Protein AF-A0A2A4YD46-F1 (afdb_monomer_lite)

Foldseek 3Di:
DPPQWDWDQDPNWIWIWGQDVVQQKIKIKTKQFADLVLDDPVLVVVLQVQCADDDPPFQWGWHDDSVVGIIMTIGIGRNDPDPVVVVVVVVVVVVVVVVVSVVSVVSSVVSVVVVD

Secondary structure (DSSP, 8-state):
--TTEEEEEETTEEEEEEEETTTTEEEEEEEEE--GGG--HHHHHHHHGGGG---TTSSEEEEEETTTTEEEEEEEEE--S-HHHHHHHHHHHHHHHHHHHHHHHHHHHHHHGGG-

Structure (mmCIF, N/CA/C/O backbone):
data_AF-A0A2A4YD46-F1
#
_entry.id   AF-A0A2A4YD46-F1
#
loop_
_atom_site.group_PDB
_atom_site.id
_atom_site.type_symbol
_atom_site.label_atom_id
_atom_site.label_alt_id
_atom_site.label_comp_id
_atom_site.label_asym_id
_atom_site.label_entity_id
_atom_site.label_seq_id
_atom_site.pdbx_PDB_ins_code
_atom_site.Cartn_x
_atom_site.Cartn_y
_atom_site.Cartn_z
_atom_site.occupancy
_atom_site.B_iso_or_equiv
_atom_site.auth_seq_id
_atom_site.auth_comp_id
_atom_site.auth_asym_id
_atom_site.auth_atom_id
_atom_site.pdbx_PDB_model_num
ATOM 1 N N . MET A 1 1 ? -0.939 -18.791 13.847 1.00 45.66 1 MET A N 1
ATOM 2 C CA . MET A 1 1 ? -1.632 -17.669 13.186 1.00 45.66 1 MET A CA 1
ATOM 3 C C . MET A 1 1 ? -1.348 -16.458 14.057 1.00 45.66 1 MET A C 1
ATOM 5 O O . MET A 1 1 ? -1.799 -16.456 15.190 1.00 45.66 1 MET A O 1
ATOM 9 N N . ASP A 1 2 ? -0.476 -15.544 13.626 1.00 49.56 2 ASP A N 1
ATOM 10 C CA . ASP A 1 2 ? -0.142 -14.348 14.415 1.00 49.56 2 ASP A CA 1
ATOM 11 C C . ASP A 1 2 ? -1.379 -13.443 14.475 1.00 49.56 2 ASP A C 1
ATOM 13 O O . ASP A 1 2 ? -1.742 -12.816 13.481 1.00 49.56 2 ASP A O 1
ATOM 17 N N . GLU A 1 3 ? -2.046 -13.386 15.627 1.00 51.09 3 GLU A N 1
ATOM 18 C CA . GLU A 1 3 ? -3.351 -12.727 15.833 1.00 51.09 3 GLU A CA 1
ATOM 19 C C . GLU A 1 3 ? -3.355 -11.211 15.547 1.00 51.09 3 GLU A C 1
ATOM 21 O O . GLU A 1 3 ? -4.405 -10.574 15.543 1.00 51.09 3 GLU A O 1
ATOM 26 N N . LYS A 1 4 ? -2.187 -10.614 15.281 1.00 61.84 4 LYS A N 1
ATOM 27 C CA . LYS A 1 4 ? -2.011 -9.174 15.047 1.00 61.84 4 LYS A CA 1
ATOM 28 C C . LYS A 1 4 ? -2.024 -8.766 13.576 1.00 61.84 4 LYS A C 1
ATOM 30 O O . LYS A 1 4 ? -2.028 -7.566 13.303 1.00 61.84 4 LYS A O 1
ATOM 35 N N . LYS A 1 5 ? -2.003 -9.724 12.641 1.00 74.12 5 LYS A N 1
ATOM 36 C CA . LYS A 1 5 ? -1.928 -9.450 11.200 1.00 74.12 5 LYS A CA 1
ATOM 37 C C . LYS A 1 5 ? -3.128 -10.049 10.476 1.00 74.12 5 LYS A C 1
ATOM 39 O O . LYS A 1 5 ? -3.277 -11.266 10.422 1.00 74.12 5 LYS A O 1
ATOM 44 N N . ALA A 1 6 ? -3.958 -9.194 9.889 1.00 87.12 6 ALA A N 1
ATOM 45 C CA . ALA A 1 6 ? -5.039 -9.607 9.000 1.00 87.12 6 ALA A CA 1
ATOM 46 C C . ALA A 1 6 ? -4.692 -9.250 7.551 1.00 87.12 6 ALA A C 1
ATOM 48 O O . ALA A 1 6 ? -4.042 -8.241 7.287 1.00 87.12 6 ALA A O 1
ATOM 49 N N . LYS A 1 7 ? -5.127 -10.082 6.606 1.00 91.69 7 LYS A N 1
ATOM 50 C CA . LYS A 1 7 ? -4.987 -9.847 5.165 1.00 91.69 7 LYS A CA 1
ATOM 51 C C . LYS A 1 7 ? -6.373 -9.894 4.538 1.00 91.69 7 LYS A C 1
ATOM 53 O O . LYS A 1 7 ? -7.118 -10.839 4.786 1.00 91.69 7 LYS A O 1
ATOM 58 N N . LEU A 1 8 ? -6.700 -8.898 3.725 1.00 91.00 8 LEU A N 1
ATOM 59 C CA . LEU A 1 8 ? -7.932 -8.843 2.942 1.00 91.00 8 LEU A CA 1
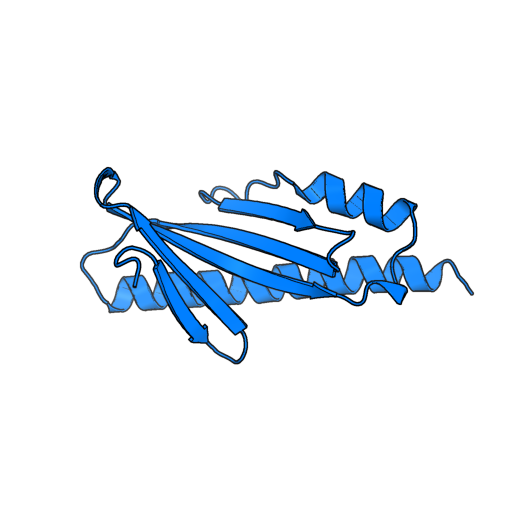ATOM 60 C C . LEU A 1 8 ? -7.599 -8.534 1.486 1.00 91.00 8 LEU A C 1
ATOM 62 O O . LEU A 1 8 ? -6.607 -7.869 1.199 1.00 91.00 8 LEU A O 1
ATOM 66 N N . ILE A 1 9 ? -8.450 -9.002 0.578 1.00 92.12 9 ILE A N 1
ATOM 67 C CA . ILE A 1 9 ? -8.416 -8.592 -0.824 1.00 92.12 9 ILE A CA 1
ATOM 68 C C . ILE A 1 9 ? -9.529 -7.567 -1.015 1.00 92.12 9 ILE A C 1
ATOM 70 O O . ILE A 1 9 ? -10.701 -7.878 -0.801 1.00 92.12 9 ILE A O 1
ATOM 74 N N . ILE A 1 10 ? -9.162 -6.345 -1.387 1.00 89.88 10 ILE A N 1
ATOM 75 C CA . ILE A 1 10 ? -10.090 -5.238 -1.631 1.00 89.88 10 ILE A CA 1
ATOM 76 C C . ILE A 1 10 ? -9.866 -4.796 -3.069 1.00 89.88 10 ILE A C 1
ATOM 78 O O . ILE A 1 10 ? -8.767 -4.381 -3.406 1.00 89.88 10 ILE A O 1
ATOM 82 N N . GLU A 1 11 ? -10.877 -4.942 -3.928 1.00 90.12 11 GLU A N 1
ATOM 83 C CA . GLU A 1 11 ? -10.782 -4.552 -5.349 1.00 90.12 11 GLU A CA 1
ATOM 84 C C . GLU A 1 11 ? -9.599 -5.225 -6.086 1.00 90.12 11 GLU A C 1
ATOM 86 O O . GLU A 1 11 ? -8.976 -4.655 -6.973 1.00 90.12 11 GLU A O 1
ATOM 91 N N . GLY A 1 12 ? -9.276 -6.467 -5.701 1.00 90.94 12 GLY A N 1
ATOM 92 C CA . GLY A 1 12 ? -8.150 -7.230 -6.257 1.00 90.94 12 GLY A CA 1
ATOM 93 C C . GLY A 1 12 ? -6.782 -6.881 -5.659 1.00 90.94 12 GLY A C 1
ATOM 94 O O . GLY A 1 12 ? -5.787 -7.499 -6.028 1.00 90.94 12 GLY A O 1
ATOM 95 N N . ILE A 1 13 ? -6.722 -5.942 -4.714 1.00 92.69 13 ILE A N 1
ATOM 96 C CA . ILE A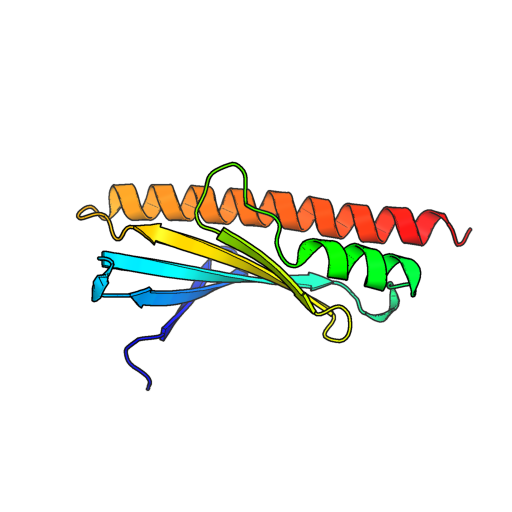 1 13 ? -5.491 -5.490 -4.061 1.00 92.69 13 ILE A CA 1
ATOM 97 C C . ILE A 1 13 ? -5.332 -6.209 -2.723 1.00 92.69 13 ILE A C 1
ATOM 99 O O . ILE A 1 13 ? -6.266 -6.283 -1.921 1.00 92.69 13 ILE A O 1
ATOM 103 N N . GLU A 1 14 ? -4.135 -6.736 -2.471 1.00 94.62 14 GLU A N 1
ATOM 104 C CA . GLU A 1 14 ? -3.794 -7.337 -1.185 1.00 94.62 14 GLU A CA 1
ATOM 105 C C . GLU A 1 14 ? -3.495 -6.253 -0.149 1.00 94.62 14 GLU A C 1
ATOM 107 O O . GLU A 1 14 ? -2.479 -5.559 -0.228 1.00 94.62 14 GLU A O 1
ATOM 112 N N . VAL A 1 15 ? -4.377 -6.148 0.843 1.00 94.25 15 VAL A N 1
ATOM 113 C CA . VAL A 1 15 ? -4.289 -5.172 1.926 1.00 94.25 15 VAL A CA 1
ATOM 114 C C . VAL A 1 15 ? -4.012 -5.889 3.241 1.00 94.25 15 VAL A C 1
ATOM 116 O O . VAL A 1 15 ? -4.765 -6.765 3.678 1.00 94.25 15 VAL A O 1
ATOM 119 N N . TYR A 1 16 ? -2.924 -5.495 3.886 1.00 93.94 16 TYR A N 1
ATOM 120 C CA . TYR A 1 16 ? -2.466 -6.023 5.161 1.00 93.94 16 TYR A CA 1
ATOM 121 C C . TYR A 1 16 ? -2.773 -5.036 6.275 1.00 93.94 16 TYR A C 1
ATOM 123 O O . TYR A 1 16 ? -2.489 -3.847 6.162 1.00 93.94 16 TYR A O 1
ATOM 131 N N . PHE A 1 17 ? -3.300 -5.557 7.372 1.00 91.00 17 PHE A N 1
ATOM 132 C CA . PHE A 1 17 ? -3.688 -4.813 8.556 1.00 91.00 17 PHE A CA 1
ATOM 133 C C . PHE A 1 17 ? -2.870 -5.306 9.733 1.00 91.00 17 PHE A C 1
ATOM 135 O O . PHE A 1 17 ? -2.819 -6.505 10.002 1.00 91.00 17 PHE A O 1
ATOM 142 N N . GLU A 1 18 ? -2.258 -4.376 10.446 1.00 91.12 18 GLU A N 1
ATOM 143 C CA . GLU A 1 18 ? -1.498 -4.641 11.654 1.00 91.12 18 GLU A CA 1
ATOM 144 C C . GLU A 1 18 ? -2.032 -3.746 12.767 1.00 91.12 18 GLU A C 1
ATOM 146 O O . GLU A 1 18 ? -1.834 -2.529 12.763 1.00 91.12 18 GLU A O 1
ATOM 151 N N . ALA A 1 19 ? -2.763 -4.353 13.701 1.00 86.94 19 ALA A N 1
ATOM 152 C CA . ALA A 1 19 ? -3.351 -3.626 14.813 1.00 86.94 19 ALA A CA 1
ATOM 153 C C . ALA A 1 19 ? -2.260 -3.191 15.799 1.00 86.94 19 ALA A C 1
ATOM 155 O O . ALA A 1 19 ? -1.416 -3.989 16.210 1.00 86.94 19 ALA A O 1
ATOM 156 N N . ASN A 1 20 ? -2.326 -1.936 16.231 1.00 87.12 20 ASN A N 1
ATOM 157 C CA . ASN A 1 20 ? -1.498 -1.366 17.281 1.00 87.12 20 ASN A CA 1
ATOM 158 C C . ASN A 1 20 ? -2.404 -0.926 18.452 1.00 87.12 20 ASN A C 1
ATOM 160 O O . ASN A 1 20 ? -2.946 0.187 18.442 1.00 87.12 20 ASN A O 1
ATOM 164 N N . PRO A 1 21 ? -2.606 -1.801 19.460 1.00 83.38 21 PRO A N 1
ATOM 165 C CA . PRO A 1 21 ? -3.504 -1.531 20.582 1.00 83.38 21 PRO A CA 1
ATOM 166 C C . PRO A 1 21 ? -3.073 -0.335 21.436 1.00 83.38 21 PRO A C 1
ATOM 168 O O . PRO A 1 21 ? -3.928 0.415 21.903 1.00 83.38 21 PRO A O 1
ATOM 171 N N . GLU A 1 22 ? -1.764 -0.128 21.607 1.00 86.25 22 GLU A N 1
ATOM 172 C CA . GLU A 1 22 ? -1.196 0.933 22.453 1.00 86.25 22 GLU A CA 1
ATOM 173 C C . GLU A 1 22 ? -1.561 2.323 21.932 1.00 86.25 22 GLU A C 1
ATOM 175 O O . GLU A 1 22 ? -1.935 3.215 22.692 1.00 86.25 22 GLU A O 1
ATOM 180 N N . THR A 1 23 ? -1.529 2.486 20.611 1.00 83.19 23 THR A N 1
ATOM 181 C CA . THR A 1 23 ? -1.865 3.749 19.942 1.00 83.19 23 THR A CA 1
ATOM 182 C C . THR A 1 23 ? -3.311 3.798 19.447 1.00 83.19 23 THR A C 1
ATOM 184 O O . THR A 1 23 ? -3.713 4.788 18.833 1.00 83.19 23 THR A O 1
ATOM 187 N N . LYS A 1 24 ? -4.107 2.748 19.713 1.00 85.50 24 LYS A N 1
ATOM 188 C CA . LYS A 1 24 ? -5.470 2.560 19.182 1.00 85.50 24 LYS A CA 1
ATOM 189 C C . LYS A 1 24 ? -5.520 2.820 17.677 1.00 85.50 24 LYS A C 1
ATOM 191 O O . LYS A 1 24 ? -6.351 3.582 17.181 1.00 85.50 24 LYS A O 1
ATOM 196 N N . SER A 1 25 ? -4.585 2.224 16.953 1.00 86.44 25 SER A N 1
ATOM 197 C CA . SER A 1 25 ? -4.414 2.440 15.524 1.00 86.44 25 SER A CA 1
ATOM 198 C C . SER A 1 25 ? -4.207 1.122 14.787 1.00 86.44 25 SER A C 1
ATOM 200 O O . SER A 1 25 ? -4.065 0.062 15.394 1.00 86.44 25 SER A O 1
ATOM 202 N N . CYS A 1 26 ? -4.296 1.171 13.469 1.00 88.12 26 CYS A N 1
ATOM 203 C CA . CYS A 1 26 ? -4.068 0.049 12.587 1.00 88.12 26 CYS A CA 1
ATOM 204 C C . CYS A 1 26 ? -3.187 0.530 11.448 1.00 88.12 26 CYS A C 1
ATOM 206 O O . CYS A 1 26 ? -3.562 1.426 10.691 1.00 88.12 26 CYS A O 1
ATOM 208 N N . THR A 1 27 ? -2.038 -0.109 11.300 1.00 90.44 27 THR A N 1
ATOM 209 C CA . THR A 1 27 ? -1.184 0.098 10.143 1.00 90.44 27 THR A CA 1
ATOM 210 C C . THR A 1 27 ? -1.759 -0.689 8.977 1.00 90.44 27 THR A C 1
ATOM 212 O O . THR A 1 27 ? -1.994 -1.892 9.091 1.00 90.44 27 THR A O 1
ATOM 215 N N . VAL A 1 28 ? -1.983 -0.012 7.859 1.00 92.44 28 VAL A N 1
ATOM 216 C CA . VAL A 1 28 ? -2.495 -0.586 6.618 1.00 92.44 28 VAL A CA 1
ATOM 217 C C . VAL A 1 28 ? -1.400 -0.535 5.563 1.00 92.44 28 VAL A C 1
ATOM 219 O O . VAL A 1 28 ? -0.789 0.514 5.347 1.00 92.44 28 VAL A O 1
ATOM 222 N N . LYS A 1 29 ? -1.120 -1.676 4.931 1.00 94.00 29 LYS A N 1
ATOM 223 C CA . LYS A 1 29 ? -0.033 -1.845 3.960 1.00 94.00 29 LYS A CA 1
ATOM 224 C C . LYS A 1 29 ? -0.539 -2.538 2.701 1.00 94.00 29 LYS A C 1
ATOM 226 O O . LYS A 1 29 ? -1.259 -3.525 2.806 1.00 94.00 29 LYS A O 1
ATOM 231 N N . SER A 1 30 ? -0.095 -2.076 1.539 1.00 95.44 30 SER A N 1
ATOM 232 C CA . SER A 1 30 ? -0.361 -2.713 0.244 1.00 95.44 30 SER A CA 1
ATOM 233 C C . SER A 1 30 ? 0.861 -2.579 -0.648 1.00 95.44 30 SER A C 1
ATOM 235 O O . SER A 1 30 ? 1.627 -1.622 -0.518 1.00 95.44 30 SER A O 1
ATOM 237 N N . LYS A 1 31 ? 1.041 -3.539 -1.553 1.00 94.81 31 LYS A N 1
ATOM 238 C CA . LYS A 1 31 ? 2.102 -3.502 -2.561 1.00 94.81 31 LYS A CA 1
ATOM 239 C C . LYS A 1 31 ? 1.558 -2.961 -3.882 1.00 94.81 31 LYS A C 1
ATOM 241 O O . LYS A 1 31 ? 0.481 -3.358 -4.327 1.00 94.81 31 LYS A O 1
ATOM 246 N N . ILE A 1 32 ? 2.315 -2.065 -4.497 1.00 91.75 32 ILE A N 1
ATOM 247 C CA . ILE A 1 32 ? 2.125 -1.579 -5.863 1.00 91.75 32 ILE A CA 1
ATOM 248 C C . ILE A 1 32 ? 3.211 -2.249 -6.694 1.00 91.75 32 ILE A C 1
ATOM 250 O O . ILE A 1 32 ? 4.388 -1.957 -6.501 1.00 91.75 32 ILE A O 1
ATOM 254 N N . TYR A 1 33 ? 2.820 -3.191 -7.546 1.00 89.56 33 TYR A N 1
ATOM 255 C CA . TYR A 1 33 ? 3.747 -3.983 -8.350 1.00 89.56 33 TYR A CA 1
ATOM 256 C C . TYR A 1 33 ? 4.036 -3.321 -9.691 1.00 89.56 33 TYR A C 1
ATOM 258 O O . TYR A 1 33 ? 3.142 -2.725 -10.289 1.00 89.56 33 TYR A O 1
ATOM 266 N N . TYR A 1 34 ? 5.259 -3.500 -10.177 1.00 85.62 34 TYR A N 1
ATOM 267 C CA . TYR A 1 34 ? 5.694 -3.075 -11.501 1.00 85.62 34 TYR A CA 1
ATOM 268 C C . TYR A 1 34 ? 6.681 -4.074 -12.123 1.00 85.62 34 TYR A C 1
ATOM 270 O O . TYR A 1 34 ? 7.364 -4.805 -11.403 1.00 85.62 34 TYR A O 1
ATOM 278 N N . PRO A 1 35 ? 6.762 -4.131 -13.464 1.00 81.19 35 PRO A N 1
ATOM 279 C CA . PRO A 1 35 ? 7.662 -5.046 -14.156 1.00 81.19 35 PRO A CA 1
ATOM 280 C C . PRO A 1 35 ? 9.135 -4.671 -13.939 1.00 81.19 35 PRO A C 1
ATOM 282 O O . PRO A 1 35 ? 9.568 -3.573 -14.279 1.00 81.19 35 PRO A O 1
ATOM 285 N N . LEU A 1 36 ? 9.921 -5.621 -13.421 1.00 75.94 36 LEU A N 1
ATOM 286 C CA . LEU A 1 36 ? 11.372 -5.479 -13.222 1.00 75.94 36 LEU A CA 1
ATOM 287 C C . LEU A 1 36 ? 12.132 -5.240 -14.528 1.00 75.94 36 LEU A C 1
ATOM 289 O O . LEU A 1 36 ? 13.098 -4.483 -14.559 1.00 75.94 36 LEU A O 1
ATOM 293 N N . GLU A 1 37 ? 11.678 -5.882 -15.604 1.00 73.25 37 GLU A N 1
ATOM 294 C CA . GLU A 1 37 ? 12.284 -5.809 -16.938 1.00 73.25 37 GLU A CA 1
ATOM 295 C C . GLU A 1 37 ? 12.239 -4.393 -17.533 1.00 73.25 37 GLU A C 1
ATOM 297 O O . GLU A 1 37 ? 12.950 -4.099 -18.489 1.00 73.25 37 GLU A O 1
ATOM 302 N N . SER A 1 38 ? 11.421 -3.506 -16.960 1.00 63.91 38 SER A N 1
ATOM 303 C CA . SER A 1 38 ? 11.210 -2.136 -17.428 1.00 63.91 38 SER A CA 1
ATOM 304 C C . SER A 1 38 ? 11.998 -1.085 -16.637 1.00 63.91 38 SER A C 1
ATOM 306 O O . SER A 1 38 ? 11.780 0.102 -16.854 1.00 63.91 38 SER A O 1
ATOM 308 N N . LEU A 1 39 ? 12.880 -1.483 -15.710 1.00 72.94 39 LEU A N 1
ATOM 309 C CA . LEU A 1 39 ? 13.590 -0.549 -14.829 1.00 72.94 39 LEU A CA 1
ATOM 310 C C . LEU A 1 39 ? 15.029 -0.304 -15.289 1.00 72.94 39 LEU A C 1
ATOM 312 O O . LEU A 1 39 ? 15.890 -1.177 -15.151 1.00 72.94 39 LEU A O 1
ATOM 316 N N . THR A 1 40 ? 15.326 0.912 -15.744 1.00 79.06 40 THR A N 1
ATOM 317 C CA . THR A 1 40 ? 16.717 1.368 -15.884 1.00 79.06 40 THR A CA 1
ATOM 318 C C . THR A 1 40 ? 17.361 1.611 -14.514 1.00 79.06 40 THR A C 1
ATOM 320 O O . THR A 1 40 ? 16.683 1.774 -13.496 1.00 79.06 40 THR A O 1
ATOM 323 N N . SER A 1 41 ? 18.695 1.688 -14.472 1.00 81.62 41 SER A N 1
ATOM 324 C CA . SER A 1 41 ? 19.429 2.050 -13.250 1.00 81.62 41 SER A CA 1
ATOM 325 C C . SER A 1 41 ? 19.001 3.414 -12.692 1.00 81.62 41 SER A C 1
ATOM 327 O O . SER A 1 41 ? 18.830 3.548 -11.484 1.00 81.62 41 SER A O 1
ATOM 329 N N . SER A 1 42 ? 18.749 4.398 -13.562 1.00 79.38 42 SER A N 1
ATOM 330 C CA . SER A 1 42 ? 18.250 5.724 -13.175 1.00 79.38 42 SER A CA 1
ATOM 331 C C . SER A 1 42 ? 16.862 5.664 -12.539 1.00 79.38 42 SER A C 1
ATOM 333 O O . SER A 1 42 ? 16.603 6.340 -11.544 1.00 79.38 42 SER A O 1
ATOM 335 N N . LEU A 1 43 ? 15.964 4.824 -13.059 1.00 78.88 43 LEU A N 1
ATOM 336 C CA . LEU A 1 43 ? 14.640 4.659 -12.468 1.00 78.88 43 LEU A CA 1
ATOM 337 C C . LEU A 1 43 ? 14.701 3.950 -11.109 1.00 78.88 43 LEU A C 1
ATOM 339 O O . LEU A 1 43 ? 13.957 4.323 -10.203 1.00 78.88 43 LEU A O 1
ATOM 343 N N . LYS A 1 44 ? 15.615 2.989 -10.920 1.00 81.81 44 LYS A N 1
ATOM 344 C CA . LYS A 1 44 ? 15.851 2.382 -9.599 1.00 81.81 44 LYS A CA 1
ATOM 345 C C . LYS A 1 44 ? 16.289 3.424 -8.567 1.00 81.81 44 LYS A C 1
ATOM 347 O O . LYS A 1 44 ? 15.741 3.447 -7.467 1.00 81.81 44 LYS A O 1
ATOM 352 N N . GLU A 1 45 ? 17.216 4.311 -8.925 1.00 81.06 45 GLU A N 1
ATOM 353 C CA . GLU A 1 45 ? 17.652 5.416 -8.057 1.00 81.06 45 GLU A CA 1
ATOM 354 C C . GLU A 1 45 ? 16.495 6.371 -7.723 1.00 81.06 45 GLU A C 1
ATOM 356 O O . GLU A 1 45 ? 16.290 6.722 -6.558 1.00 81.06 45 GLU A O 1
ATOM 361 N N . ASN A 1 46 ? 15.672 6.720 -8.716 1.00 78.94 46 ASN A N 1
ATOM 362 C CA . ASN A 1 46 ? 14.484 7.546 -8.500 1.00 78.94 46 ASN A CA 1
ATOM 363 C C . ASN A 1 46 ? 13.463 6.864 -7.580 1.00 78.94 46 ASN A C 1
ATOM 365 O O . ASN A 1 46 ? 12.885 7.519 -6.715 1.00 78.94 46 ASN A O 1
ATOM 369 N N . LEU A 1 47 ? 13.248 5.555 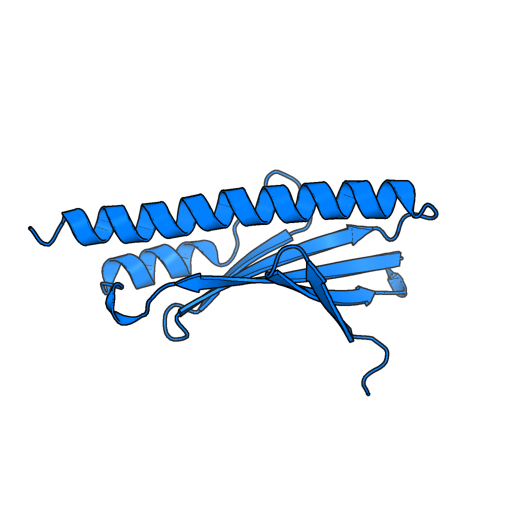-7.721 1.00 79.31 47 LEU A N 1
ATOM 370 C CA . LEU A 1 47 ? 12.350 4.803 -6.848 1.00 79.31 47 LEU A CA 1
ATOM 371 C C . LEU A 1 47 ? 12.876 4.751 -5.409 1.00 79.31 47 LEU A C 1
ATOM 373 O O . LEU A 1 47 ? 12.088 4.940 -4.488 1.00 79.31 47 LEU A O 1
ATOM 377 N N . HIS A 1 48 ? 14.184 4.592 -5.193 1.00 79.62 48 HIS A N 1
ATOM 378 C CA . HIS A 1 48 ? 14.775 4.682 -3.850 1.00 79.62 48 HIS A CA 1
ATOM 379 C C . HIS A 1 48 ? 14.526 6.037 -3.177 1.00 79.62 48 HIS A C 1
ATOM 381 O O . HIS A 1 48 ? 14.357 6.102 -1.960 1.00 79.62 48 HIS A O 1
ATOM 387 N N . SER A 1 49 ? 14.425 7.125 -3.947 1.00 73.31 49 SER A N 1
ATOM 388 C CA . SER A 1 49 ? 14.082 8.439 -3.386 1.00 73.31 49 SER A CA 1
ATOM 389 C C . SER A 1 49 ? 12.667 8.500 -2.780 1.00 73.31 49 SER A C 1
ATOM 391 O O . SER A 1 49 ? 12.388 9.379 -1.962 1.00 73.31 49 SER A O 1
ATOM 393 N N . LEU A 1 50 ? 11.784 7.545 -3.110 1.00 71.69 50 LEU A N 1
ATOM 394 C CA . LEU A 1 50 ? 10.430 7.460 -2.555 1.00 71.69 50 LEU A CA 1
ATOM 395 C C . LEU A 1 50 ? 10.383 6.931 -1.113 1.00 71.69 50 LEU A C 1
ATOM 397 O O . LEU A 1 50 ? 9.322 7.030 -0.495 1.00 71.69 50 LEU A O 1
ATOM 401 N N . ASP A 1 51 ? 11.492 6.417 -0.565 1.00 68.31 51 ASP A N 1
ATOM 402 C CA . ASP A 1 51 ? 11.539 5.652 0.694 1.00 68.31 51 ASP A CA 1
ATOM 403 C C . ASP A 1 51 ? 11.002 6.374 1.947 1.00 68.31 51 ASP A C 1
ATOM 405 O O . ASP A 1 51 ? 10.788 5.731 2.978 1.00 68.31 51 ASP A O 1
ATOM 409 N N . TYR A 1 52 ? 10.745 7.686 1.874 1.00 64.31 52 TYR A N 1
ATOM 410 C CA . TYR A 1 52 ? 10.249 8.489 2.997 1.00 64.31 52 TYR A CA 1
ATOM 411 C C . TYR A 1 52 ? 9.289 9.623 2.603 1.00 64.31 52 TYR A C 1
ATOM 413 O O . TYR A 1 52 ? 9.237 10.659 3.273 1.00 64.31 52 TYR A O 1
ATOM 421 N N . VAL A 1 53 ? 8.494 9.465 1.538 1.00 66.69 53 VAL A N 1
ATOM 422 C CA . VAL A 1 53 ? 7.497 10.494 1.191 1.00 66.69 53 VAL A CA 1
ATOM 423 C C . VAL A 1 53 ? 6.396 10.540 2.256 1.00 66.69 53 VAL A C 1
ATOM 425 O O . VAL A 1 53 ? 5.549 9.650 2.329 1.00 66.69 53 VAL A O 1
ATOM 428 N N . ASN A 1 54 ? 6.387 11.601 3.070 1.00 65.88 54 ASN A N 1
ATOM 429 C CA . ASN A 1 54 ? 5.279 11.909 3.973 1.00 65.88 54 ASN A CA 1
ATOM 430 C C . ASN A 1 54 ? 4.038 12.234 3.130 1.00 65.88 54 ASN A C 1
ATOM 432 O O . ASN A 1 54 ? 4.011 13.206 2.369 1.00 65.88 54 ASN A O 1
ATOM 436 N N . LEU A 1 55 ? 3.014 11.395 3.246 1.00 67.06 55 LEU A N 1
ATOM 437 C CA . LEU A 1 55 ? 1.808 11.465 2.430 1.00 67.06 55 LEU A CA 1
ATOM 438 C C . LEU A 1 55 ? 0.918 12.632 2.876 1.00 67.06 55 LEU A C 1
ATOM 440 O O . LEU A 1 55 ? -0.001 12.438 3.666 1.00 67.06 55 LEU A O 1
ATOM 444 N N . GLN A 1 56 ? 1.190 13.841 2.374 1.00 56.75 56 GLN A N 1
ATOM 445 C CA . GLN A 1 56 ? 0.355 15.048 2.527 1.00 56.75 56 GLN A CA 1
ATOM 446 C C . GLN A 1 56 ? -0.242 15.234 3.941 1.00 56.75 56 GLN A C 1
ATOM 448 O O . GLN A 1 56 ? -1.450 15.396 4.112 1.00 56.75 56 GLN A O 1
ATOM 453 N N . GLY A 1 57 ? 0.602 15.188 4.976 1.00 57.72 57 GLY A N 1
ATOM 454 C CA . GLY A 1 57 ? 0.171 15.423 6.360 1.00 57.72 57 GLY A CA 1
ATOM 455 C C . GLY A 1 57 ? -0.545 14.238 7.016 1.00 57.72 57 GLY A C 1
ATOM 456 O O . GLY A 1 57 ? -1.198 14.411 8.047 1.00 57.72 57 GLY A O 1
ATOM 457 N N . LYS A 1 58 ? -0.434 13.037 6.441 1.00 65.75 58 LYS A N 1
ATOM 458 C CA . LYS A 1 58 ? -0.909 11.786 7.037 1.00 65.75 58 LYS A CA 1
ATOM 459 C C . LYS A 1 58 ? 0.258 10.956 7.542 1.00 65.75 58 LYS A C 1
ATOM 461 O O . LYS A 1 58 ? 1.330 10.942 6.954 1.00 65.75 58 LYS A O 1
ATOM 466 N N . ASP A 1 59 ? 0.004 10.222 8.618 1.00 77.00 59 ASP A N 1
ATOM 467 C CA . ASP A 1 59 ? 0.957 9.281 9.197 1.00 77.00 59 ASP A CA 1
ATOM 468 C C . ASP A 1 59 ? 1.100 8.068 8.262 1.00 77.00 59 ASP A C 1
ATOM 470 O O . ASP A 1 59 ? 0.334 7.109 8.332 1.00 77.00 59 ASP A O 1
ATOM 474 N N . GLY A 1 60 ? 1.989 8.167 7.278 1.00 82.56 60 GLY A N 1
ATOM 475 C CA . GLY A 1 60 ? 2.188 7.163 6.241 1.00 82.56 60 GLY A CA 1
ATOM 476 C C . GLY A 1 60 ? 3.419 7.452 5.392 1.00 82.56 60 GLY A C 1
ATOM 477 O O . GLY A 1 60 ? 3.924 8.574 5.371 1.00 82.56 60 GLY A O 1
ATOM 478 N N . TYR A 1 61 ? 3.900 6.421 4.709 1.00 87.06 61 TYR A N 1
ATOM 479 C CA . TYR A 1 61 ? 5.102 6.469 3.887 1.00 87.06 61 TYR A CA 1
ATOM 480 C C . TYR A 1 61 ? 4.984 5.528 2.691 1.00 87.06 61 TYR A C 1
ATOM 482 O O . TYR A 1 61 ? 4.18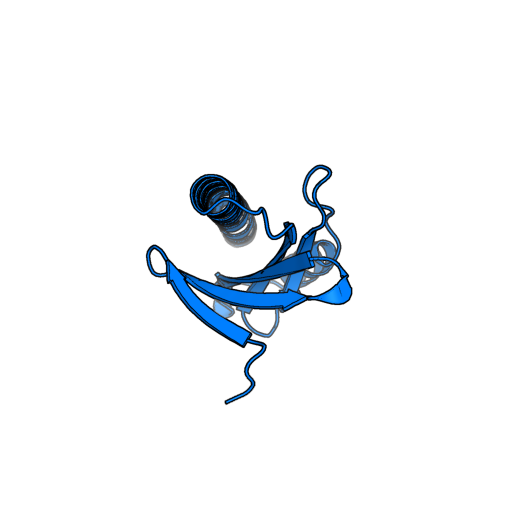4 4.583 2.683 1.00 87.06 61 TYR A O 1
ATOM 490 N N . LEU A 1 62 ? 5.829 5.782 1.699 1.00 87.75 62 LEU A N 1
ATOM 491 C CA . LEU A 1 62 ? 6.143 4.837 0.640 1.00 87.75 62 LEU A CA 1
ATOM 492 C C . LEU A 1 62 ? 7.516 4.251 0.891 1.00 87.75 62 LEU A C 1
ATOM 494 O O . LEU A 1 62 ? 8.383 4.925 1.433 1.00 87.75 62 LEU A O 1
ATOM 498 N N . LYS A 1 63 ? 7.704 2.998 0.502 1.00 88.94 63 LYS A N 1
ATOM 499 C CA . LYS A 1 63 ? 9.021 2.377 0.501 1.00 88.94 63 LYS A CA 1
ATOM 500 C C . LYS A 1 63 ? 9.200 1.538 -0.744 1.00 88.94 63 LYS A C 1
ATOM 502 O O . LYS A 1 63 ? 8.416 0.613 -0.967 1.00 88.94 63 LYS A O 1
ATOM 507 N N . ALA A 1 64 ? 10.184 1.874 -1.559 1.00 87.44 64 ALA A N 1
ATOM 508 C CA . ALA A 1 64 ? 10.461 1.170 -2.791 1.00 87.44 64 ALA A CA 1
ATOM 509 C C . ALA A 1 64 ? 11.343 -0.052 -2.534 1.00 87.44 64 ALA A C 1
ATOM 511 O O . ALA A 1 64 ? 12.253 -0.048 -1.710 1.00 87.44 64 ALA A O 1
ATOM 512 N N . TYR A 1 65 ? 11.070 -1.104 -3.293 1.00 89.00 65 TYR A N 1
ATOM 513 C CA . TYR A 1 65 ? 11.884 -2.306 -3.381 1.00 89.00 65 TYR A CA 1
ATOM 514 C C . TYR A 1 65 ? 12.149 -2.559 -4.869 1.00 89.00 65 TYR A C 1
ATOM 516 O O . TYR A 1 65 ? 11.523 -3.442 -5.460 1.00 89.00 65 TYR A O 1
ATOM 524 N N . PRO A 1 66 ? 13.018 -1.748 -5.508 1.00 83.44 66 PRO A N 1
ATOM 525 C CA . PRO A 1 66 ? 13.174 -1.751 -6.962 1.00 83.44 66 PRO A CA 1
ATOM 526 C C . PRO A 1 66 ? 13.669 -3.088 -7.502 1.00 83.44 66 PRO A C 1
ATOM 528 O O . PRO A 1 66 ? 13.262 -3.495 -8.582 1.00 83.44 66 PRO A O 1
ATOM 531 N N . ASP A 1 67 ? 14.495 -3.799 -6.733 1.00 85.62 67 ASP A N 1
ATOM 532 C CA . ASP A 1 67 ? 14.988 -5.130 -7.101 1.00 85.62 67 ASP A CA 1
ATOM 533 C C . ASP A 1 67 ? 13.942 -6.238 -6.914 1.00 85.62 67 ASP A C 1
ATOM 535 O O . ASP A 1 67 ? 14.069 -7.309 -7.503 1.00 85.62 67 ASP A O 1
ATOM 539 N N . GLU A 1 68 ? 12.887 -5.982 -6.136 1.00 88.56 68 GLU A N 1
ATOM 540 C CA . GLU A 1 68 ? 11.764 -6.907 -5.953 1.00 88.56 68 GLU A CA 1
ATOM 541 C C . GLU A 1 68 ? 10.534 -6.531 -6.803 1.00 88.56 68 GLU A C 1
ATOM 543 O O . GLU A 1 68 ? 9.557 -7.280 -6.841 1.00 88.56 68 GLU A O 1
ATOM 548 N N . GLY A 1 69 ? 10.564 -5.384 -7.491 1.00 88.25 69 GLY A N 1
ATOM 549 C CA . GLY A 1 69 ? 9.523 -4.965 -8.432 1.00 88.25 69 GLY A CA 1
ATOM 550 C C . GLY A 1 69 ? 8.253 -4.449 -7.760 1.00 88.25 69 GLY A C 1
ATOM 551 O O . GLY A 1 69 ? 7.151 -4.648 -8.278 1.00 88.25 69 GLY A O 1
ATOM 552 N N . PHE A 1 70 ? 8.364 -3.832 -6.580 1.00 89.81 70 PHE A N 1
ATOM 553 C CA . PHE A 1 70 ? 7.210 -3.202 -5.941 1.00 89.81 70 PHE A CA 1
ATOM 554 C C . PHE A 1 70 ? 7.557 -1.995 -5.068 1.00 89.81 70 PHE A C 1
ATOM 556 O O . PHE A 1 70 ? 8.693 -1.776 -4.654 1.00 89.81 70 PHE A O 1
ATOM 563 N N . VAL A 1 71 ? 6.538 -1.199 -4.758 1.00 90.00 71 VAL A N 1
ATOM 564 C CA . VAL A 1 71 ? 6.553 -0.164 -3.718 1.00 90.00 71 VAL A CA 1
ATOM 565 C C . VAL A 1 71 ? 5.519 -0.541 -2.661 1.00 90.00 71 VAL A C 1
ATOM 567 O O . VAL A 1 71 ? 4.409 -0.964 -2.982 1.00 90.00 71 VAL A O 1
ATOM 570 N N . ILE A 1 72 ? 5.873 -0.411 -1.387 1.00 92.38 72 ILE A N 1
ATOM 571 C CA . ILE A 1 72 ? 4.940 -0.557 -0.270 1.00 92.38 72 ILE A CA 1
ATOM 572 C C . ILE A 1 72 ? 4.326 0.805 0.024 1.00 92.38 72 ILE A C 1
ATOM 574 O O . ILE A 1 72 ? 5.041 1.735 0.384 1.00 92.38 72 ILE A O 1
ATOM 578 N N . LEU A 1 73 ? 3.000 0.888 -0.050 1.00 92.56 73 LEU A N 1
ATOM 579 C CA . LEU A 1 73 ? 2.224 1.979 0.530 1.00 92.56 73 LEU A CA 1
ATOM 580 C C . LEU A 1 73 ? 1.826 1.605 1.953 1.00 92.56 73 LEU A C 1
ATOM 582 O O . LEU A 1 73 ? 1.065 0.655 2.155 1.00 92.56 73 LEU A O 1
ATOM 586 N N . CYS A 1 74 ? 2.294 2.377 2.928 1.00 91.38 74 CYS A N 1
ATOM 587 C CA . CYS A 1 74 ? 1.970 2.204 4.335 1.00 91.38 74 CYS A CA 1
ATOM 588 C C . CYS A 1 74 ? 1.246 3.439 4.873 1.00 91.38 74 CYS A C 1
ATOM 590 O O . CYS A 1 74 ? 1.702 4.565 4.692 1.00 91.38 74 CYS A O 1
ATOM 592 N N . GLN A 1 75 ? 0.141 3.236 5.587 1.00 90.38 75 GLN A N 1
ATOM 593 C CA . GLN A 1 75 ? -0.572 4.308 6.273 1.00 90.38 75 GLN A CA 1
ATOM 594 C C . GLN A 1 75 ? -1.073 3.834 7.629 1.00 90.38 75 GLN A C 1
ATOM 596 O O . GLN A 1 75 ? -1.615 2.740 7.762 1.00 90.38 75 GLN A O 1
ATOM 601 N N . ASN A 1 76 ? -0.913 4.674 8.636 1.00 88.56 76 ASN A N 1
ATOM 602 C CA . ASN A 1 76 ? -1.488 4.477 9.943 1.00 88.56 76 ASN A CA 1
ATOM 603 C C . ASN A 1 76 ? -2.902 5.069 9.987 1.00 88.56 76 ASN A C 1
ATOM 605 O O . ASN A 1 76 ? -3.123 6.249 9.701 1.00 88.56 76 ASN A O 1
ATOM 609 N N . ILE A 1 77 ? -3.875 4.240 10.346 1.00 86.62 77 ILE A N 1
ATOM 610 C CA . ILE A 1 77 ? -5.277 4.619 10.477 1.00 86.62 77 ILE A CA 1
ATOM 611 C C . ILE A 1 77 ? -5.654 4.484 11.947 1.00 86.62 77 ILE A C 1
ATOM 613 O O . ILE A 1 77 ? -5.630 3.389 12.505 1.00 86.62 77 ILE A O 1
ATOM 617 N N . LYS A 1 78 ? -6.051 5.585 12.595 1.00 83.06 78 LYS A N 1
ATOM 618 C CA . LYS A 1 78 ? -6.625 5.505 13.946 1.00 83.06 78 LYS A CA 1
ATOM 619 C C . LYS A 1 78 ? -7.842 4.585 13.916 1.00 83.06 78 LYS A C 1
ATOM 621 O O . LYS A 1 78 ? -8.720 4.755 13.074 1.00 83.06 78 LYS A O 1
ATOM 626 N N . VAL A 1 79 ? -7.903 3.624 14.833 1.00 73.12 79 VAL A N 1
ATOM 627 C CA . VAL A 1 79 ? -9.049 2.726 14.974 1.00 73.12 79 VAL A CA 1
ATOM 628 C C . VAL A 1 79 ? -10.171 3.546 15.588 1.00 73.12 79 VAL A C 1
ATOM 630 O O . VAL A 1 79 ? -10.184 3.853 16.779 1.00 73.12 79 VAL A O 1
ATOM 633 N N . ILE A 1 80 ? -11.082 3.980 14.726 1.00 69.94 80 ILE A N 1
ATOM 634 C CA . ILE A 1 80 ? -12.217 4.813 15.099 1.00 69.94 80 ILE A CA 1
ATOM 635 C C . ILE A 1 80 ? -13.330 3.890 15.597 1.00 69.94 80 ILE A C 1
ATOM 637 O O . ILE A 1 80 ? -13.557 2.825 15.029 1.00 69.94 80 ILE A O 1
ATOM 641 N N . SER A 1 81 ? -14.060 4.301 16.632 1.00 67.88 81 SER A N 1
ATOM 642 C CA . SER A 1 81 ? -15.128 3.514 17.274 1.00 67.88 81 SER A CA 1
ATOM 643 C C . SER A 1 81 ? -16.346 3.216 16.383 1.00 67.88 81 SER A C 1
ATOM 645 O O . SER A 1 81 ? -17.298 2.588 16.837 1.00 67.88 81 SER A O 1
ATOM 647 N N . SER A 1 82 ? -16.338 3.652 15.120 1.00 82.00 82 SER A N 1
ATOM 648 C CA . SER A 1 82 ? -17.422 3.453 14.163 1.00 82.00 82 SER A CA 1
ATOM 649 C C . SER A 1 82 ? -16.924 2.771 12.895 1.00 82.00 82 SER A C 1
ATOM 651 O O . SER A 1 82 ? -16.025 3.265 12.208 1.00 82.00 82 SER A O 1
ATOM 653 N N . PHE A 1 83 ? -17.596 1.679 12.528 1.00 80.88 83 PHE A N 1
ATOM 654 C CA . PHE A 1 83 ? -17.362 0.962 11.275 1.00 80.88 83 PHE A CA 1
ATOM 655 C C . PHE A 1 83 ? -17.554 1.854 10.036 1.00 80.88 83 PHE A C 1
ATOM 657 O O . PHE A 1 83 ? -16.861 1.682 9.036 1.00 80.88 83 PHE A O 1
ATOM 664 N N . THR A 1 84 ? -18.443 2.850 10.101 1.00 86.94 84 THR A N 1
ATOM 665 C CA . THR A 1 84 ? -18.647 3.825 9.017 1.00 86.94 84 THR A CA 1
ATOM 666 C C . THR A 1 84 ? -17.408 4.687 8.794 1.00 86.94 84 THR A C 1
ATOM 668 O O . THR A 1 84 ? -16.997 4.900 7.654 1.00 86.94 84 THR A O 1
ATOM 671 N N . LEU A 1 85 ? -16.783 5.153 9.876 1.00 82.81 85 LEU A N 1
ATOM 672 C CA . LEU A 1 85 ? -15.574 5.971 9.794 1.00 82.81 85 LEU A CA 1
ATOM 673 C C . LEU A 1 85 ? -14.369 5.133 9.353 1.00 82.81 85 LEU A C 1
ATOM 675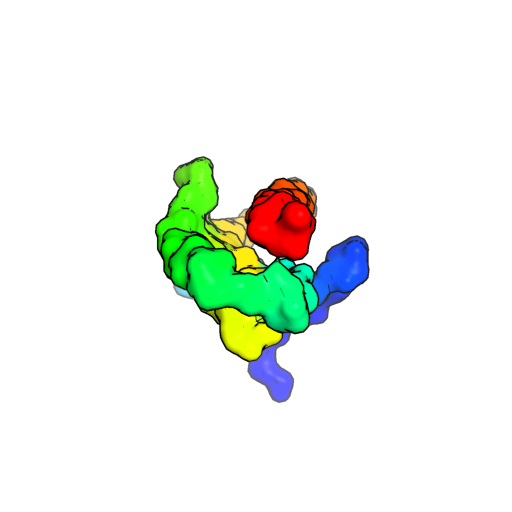 O O . LEU A 1 85 ? -13.567 5.601 8.549 1.00 82.81 85 LEU A O 1
ATOM 679 N N . PHE A 1 86 ? -14.296 3.870 9.780 1.00 83.81 86 PHE A N 1
ATOM 680 C CA . PHE A 1 86 ? -13.308 2.924 9.264 1.00 83.81 86 PHE A CA 1
ATOM 681 C C . PHE A 1 86 ? -13.467 2.693 7.753 1.00 83.81 86 PHE A C 1
ATOM 683 O O . PHE A 1 86 ? -12.494 2.791 7.010 1.00 83.81 86 PHE A O 1
ATOM 690 N N . LYS A 1 87 ? -14.696 2.480 7.261 1.00 86.69 87 LYS A N 1
ATOM 691 C CA . LYS A 1 87 ? -14.977 2.372 5.818 1.00 86.69 87 LYS A CA 1
ATOM 692 C C . LYS A 1 87 ? -14.545 3.616 5.043 1.00 86.69 87 LYS A C 1
ATOM 694 O O . LYS A 1 87 ? -14.001 3.483 3.952 1.00 86.69 87 LYS A O 1
ATOM 699 N N . LEU A 1 88 ? -14.782 4.812 5.584 1.00 88.12 88 LEU A N 1
ATOM 700 C CA . LEU A 1 88 ? -14.350 6.060 4.952 1.00 88.12 88 LEU A CA 1
ATOM 701 C C . LEU A 1 88 ? -12.819 6.162 4.895 1.00 88.12 88 LEU A C 1
ATOM 703 O O . LEU A 1 88 ? -12.272 6.520 3.853 1.00 88.12 88 LEU A O 1
ATOM 707 N N . ALA A 1 89 ? -12.133 5.797 5.981 1.00 87.50 89 ALA A N 1
ATOM 708 C CA . ALA A 1 89 ? -10.675 5.749 6.018 1.00 87.50 89 ALA A CA 1
ATOM 709 C C . ALA A 1 89 ? -10.116 4.749 4.994 1.00 87.50 89 ALA A C 1
ATOM 711 O O . ALA A 1 89 ? -9.183 5.082 4.268 1.00 87.50 89 ALA A O 1
ATOM 712 N N . MET A 1 90 ? -10.741 3.576 4.857 1.00 89.06 90 MET A N 1
ATOM 713 C CA . MET A 1 90 ? -10.359 2.590 3.846 1.00 89.06 90 MET A CA 1
ATOM 714 C C . MET A 1 90 ? -10.594 3.083 2.421 1.00 89.06 90 MET A C 1
ATOM 716 O O . MET A 1 90 ? -9.710 2.933 1.589 1.00 89.06 90 MET A O 1
ATOM 720 N N . LYS A 1 91 ? -11.725 3.738 2.129 1.00 90.69 91 LYS A N 1
ATOM 721 C CA . LYS A 1 91 ? -11.949 4.360 0.811 1.00 90.69 91 LYS A CA 1
ATOM 722 C C . LYS A 1 91 ? -10.871 5.387 0.475 1.00 90.69 91 LYS A C 1
ATOM 724 O O . LYS A 1 91 ? -10.378 5.420 -0.646 1.00 90.69 91 LYS A O 1
ATOM 729 N N . HIS A 1 92 ? -10.482 6.205 1.452 1.00 88.94 92 HIS A N 1
ATOM 730 C CA . HIS A 1 92 ? -9.389 7.152 1.263 1.00 88.94 92 HIS A CA 1
ATOM 731 C C . HIS A 1 92 ? -8.058 6.433 1.015 1.00 88.94 92 HIS A C 1
ATOM 733 O O . HIS A 1 92 ? -7.286 6.853 0.154 1.00 88.94 92 HIS A O 1
ATOM 739 N N . TYR A 1 93 ? -7.772 5.374 1.772 1.00 90.56 93 TYR A N 1
ATOM 740 C CA . TYR A 1 93 ? -6.572 4.566 1.583 1.00 90.56 93 TYR A CA 1
ATOM 741 C C . TYR A 1 93 ? -6.514 3.984 0.163 1.00 90.56 93 TYR A C 1
ATOM 743 O O . TYR A 1 93 ? -5.499 4.150 -0.506 1.00 90.56 93 TYR A O 1
ATOM 751 N N . MET A 1 94 ? -7.615 3.413 -0.338 1.00 92.94 94 MET A N 1
ATOM 752 C CA . MET A 1 94 ? -7.694 2.889 -1.709 1.00 92.94 94 MET A CA 1
ATOM 753 C C . MET A 1 94 ? -7.507 3.992 -2.760 1.00 92.94 94 MET A C 1
ATOM 755 O O . MET A 1 94 ? -6.705 3.839 -3.669 1.00 92.94 94 MET A O 1
ATOM 759 N N . SER A 1 95 ? -8.122 5.164 -2.580 1.00 91.12 95 SER A N 1
ATOM 760 C CA . SER A 1 95 ? -7.887 6.303 -3.482 1.00 91.12 95 SER A CA 1
ATOM 761 C C . SER A 1 95 ? -6.426 6.782 -3.470 1.00 91.12 95 SER A C 1
ATOM 763 O O . SER A 1 95 ? -5.899 7.201 -4.498 1.00 91.12 95 SER A O 1
ATOM 765 N N . THR A 1 96 ? -5.751 6.696 -2.318 1.00 89.50 96 THR A N 1
ATOM 766 C CA . THR A 1 96 ? -4.313 6.995 -2.206 1.00 89.50 96 THR A CA 1
ATOM 767 C C . THR A 1 96 ? -3.481 5.933 -2.923 1.00 89.50 96 THR A C 1
ATOM 769 O O . THR A 1 96 ? -2.510 6.275 -3.591 1.00 89.50 96 THR A O 1
ATOM 772 N N . TYR A 1 97 ? -3.871 4.662 -2.814 1.00 92.38 97 TYR A N 1
ATOM 773 C CA . TYR A 1 97 ? -3.254 3.563 -3.550 1.00 92.38 97 TYR A CA 1
ATOM 774 C C . TYR A 1 97 ? -3.340 3.782 -5.062 1.00 92.38 97 TYR A C 1
ATOM 776 O O . TYR A 1 97 ? -2.311 3.719 -5.728 1.00 92.38 97 TYR A O 1
ATOM 784 N N . ASP A 1 98 ? -4.520 4.108 -5.591 1.00 92.50 98 ASP A N 1
ATOM 785 C CA . ASP A 1 98 ? -4.713 4.324 -7.029 1.00 92.50 98 ASP A CA 1
ATOM 786 C C . ASP A 1 98 ? -3.899 5.508 -7.554 1.00 92.50 98 ASP A C 1
ATOM 788 O O . ASP A 1 98 ? -3.273 5.412 -8.611 1.00 92.50 98 ASP A O 1
ATOM 792 N N . LEU A 1 99 ? -3.846 6.605 -6.790 1.00 89.31 99 LEU A N 1
ATOM 793 C CA . LEU A 1 99 ? -3.005 7.752 -7.122 1.00 89.31 99 LEU A CA 1
ATOM 794 C C . LEU A 1 99 ? -1.534 7.337 -7.237 1.00 89.31 99 LEU A C 1
ATOM 796 O O . LEU A 1 99 ? -0.883 7.637 -8.235 1.00 89.31 99 LEU A O 1
ATOM 800 N N . TRP A 1 100 ? -1.006 6.633 -6.235 1.00 87.50 100 TRP A N 1
ATOM 801 C CA . TRP A 1 100 ? 0.398 6.226 -6.239 1.00 87.50 100 TRP A CA 1
ATOM 802 C C . TRP A 1 100 ? 0.711 5.156 -7.268 1.00 87.50 100 TRP A C 1
ATOM 804 O O . TRP A 1 100 ? 1.794 5.178 -7.843 1.00 87.50 100 TRP A O 1
ATOM 814 N N . ARG A 1 101 ? -0.238 4.265 -7.551 1.00 91.00 101 ARG A N 1
ATOM 815 C CA . ARG A 1 101 ? -0.133 3.338 -8.671 1.00 91.00 101 ARG A CA 1
ATOM 816 C C . ARG A 1 101 ? 0.018 4.097 -9.988 1.00 91.00 101 ARG A C 1
ATOM 818 O O . ARG A 1 101 ? 0.938 3.789 -10.733 1.00 91.00 101 ARG A O 1
ATOM 825 N N . SER A 1 102 ? -0.804 5.121 -10.230 1.00 90.19 102 SER A N 1
ATOM 826 C CA . SER A 1 102 ? -0.679 5.970 -11.423 1.00 90.19 102 SER A CA 1
ATOM 827 C C . SER A 1 102 ? 0.678 6.669 -11.489 1.00 90.19 102 SER A C 1
ATOM 829 O O . SER A 1 102 ? 1.305 6.666 -12.539 1.00 90.19 102 SER A O 1
ATOM 831 N N . VAL A 1 103 ? 1.162 7.226 -10.372 1.00 84.88 103 VAL A N 1
ATOM 832 C CA . VAL A 1 103 ? 2.478 7.886 -10.320 1.00 84.88 103 VAL A CA 1
ATOM 833 C C . VAL A 1 103 ? 3.601 6.908 -10.664 1.00 84.88 103 VAL A C 1
ATOM 835 O O . VAL A 1 103 ? 4.465 7.235 -11.473 1.00 84.88 103 VAL A O 1
ATOM 838 N N . VAL A 1 104 ? 3.589 5.707 -10.080 1.00 84.06 104 VAL A N 1
ATOM 839 C CA . VAL A 1 104 ? 4.593 4.671 -10.364 1.00 84.06 104 VAL A CA 1
ATOM 840 C C . VAL A 1 104 ? 4.523 4.237 -11.832 1.00 84.06 104 VAL A C 1
ATOM 842 O O . VAL A 1 104 ? 5.560 4.170 -12.490 1.00 84.06 104 VAL A O 1
ATOM 845 N N . ASP A 1 105 ? 3.322 4.021 -12.371 1.00 86.38 105 ASP A N 1
ATOM 846 C CA . ASP A 1 105 ? 3.124 3.679 -13.784 1.00 86.38 105 ASP A CA 1
ATOM 847 C C . ASP A 1 105 ? 3.653 4.784 -14.718 1.00 86.38 105 ASP A C 1
ATOM 849 O O . ASP A 1 105 ? 4.293 4.489 -15.730 1.00 86.38 105 ASP A O 1
ATOM 853 N N . ASP A 1 106 ? 3.430 6.056 -14.383 1.00 85.25 106 ASP A N 1
ATOM 854 C CA . ASP A 1 106 ? 3.905 7.197 -15.171 1.00 85.25 106 ASP A CA 1
ATOM 855 C C . ASP A 1 106 ? 5.428 7.360 -15.095 1.00 85.25 106 ASP A C 1
ATOM 857 O O . ASP A 1 106 ? 6.061 7.671 -16.110 1.00 85.25 106 ASP A O 1
ATOM 861 N N . MET A 1 107 ? 6.039 7.092 -13.935 1.00 80.19 107 MET A N 1
ATOM 862 C CA . MET A 1 107 ? 7.498 7.049 -13.789 1.00 80.19 107 MET A CA 1
ATOM 863 C C . MET A 1 107 ? 8.114 5.983 -14.704 1.00 80.19 107 MET A C 1
ATOM 865 O O . MET A 1 107 ? 9.090 6.265 -15.397 1.00 80.19 107 MET A O 1
ATOM 869 N N . ILE A 1 108 ? 7.516 4.790 -14.763 1.00 78.81 108 ILE A N 1
ATOM 870 C CA . ILE A 1 108 ? 7.994 3.682 -15.606 1.00 78.81 108 ILE A CA 1
ATOM 871 C C . ILE A 1 108 ? 7.824 4.005 -17.094 1.00 78.81 108 ILE A C 1
ATOM 873 O O . ILE A 1 108 ? 8.742 3.802 -17.886 1.00 78.81 108 ILE A O 1
ATOM 877 N N . LYS A 1 109 ? 6.667 4.544 -17.496 1.00 79.25 109 LYS A N 1
ATOM 878 C CA . LYS A 1 109 ? 6.421 4.929 -18.897 1.00 79.25 109 LYS A CA 1
ATOM 879 C C . LYS A 1 109 ? 7.355 6.039 -19.371 1.00 79.25 109 LYS A C 1
ATOM 881 O O . LYS A 1 109 ? 7.809 5.996 -20.512 1.00 79.25 109 LYS A O 1
ATOM 886 N N . SER A 1 110 ? 7.626 7.024 -18.516 1.00 73.00 110 SER A N 1
ATOM 887 C CA . SER A 1 110 ? 8.509 8.149 -18.849 1.00 73.00 110 SER A CA 1
ATOM 888 C C . SER A 1 110 ? 9.949 7.690 -19.084 1.00 73.00 110 SER A C 1
ATOM 890 O O . SER A 1 110 ? 10.619 8.219 -19.964 1.00 73.00 110 SER A O 1
ATOM 892 N N . ASP A 1 111 ? 10.398 6.672 -18.351 1.00 66.50 111 ASP A N 1
ATOM 893 C CA . ASP A 1 111 ? 11.708 6.046 -18.541 1.00 66.50 111 ASP A CA 1
ATOM 894 C C . ASP A 1 111 ? 11.764 5.216 -19.839 1.00 66.50 111 ASP A C 1
ATOM 896 O O . ASP A 1 111 ? 12.727 5.296 -20.600 1.00 66.50 111 ASP A O 1
ATOM 900 N N . GLY A 1 112 ? 10.680 4.504 -20.170 1.00 54.50 112 GLY A N 1
ATOM 901 C CA . GLY A 1 112 ? 10.551 3.758 -21.428 1.00 54.50 112 GLY A CA 1
ATOM 902 C C . GLY A 1 112 ? 10.555 4.626 -22.698 1.00 54.50 112 GLY A C 1
ATOM 903 O O . GLY A 1 112 ? 10.931 4.144 -23.764 1.00 54.50 112 GLY A O 1
ATOM 904 N N . LEU A 1 113 ? 10.180 5.908 -22.601 1.00 48.81 113 LEU A N 1
ATOM 905 C CA . LEU A 1 113 ? 10.220 6.869 -23.715 1.00 48.81 113 LEU A CA 1
ATOM 906 C C . LEU A 1 113 ? 11.627 7.416 -24.010 1.00 48.81 113 LEU A C 1
ATOM 908 O O . LEU A 1 113 ? 11.828 7.991 -25.074 1.00 48.81 113 LEU A O 1
ATOM 912 N N . LEU A 1 114 ? 12.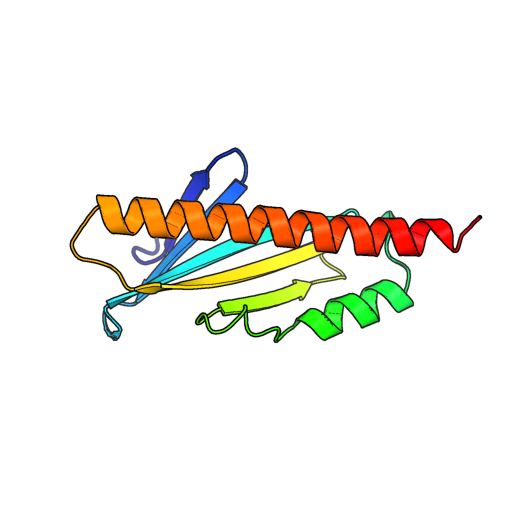595 7.234 -23.106 1.00 43.06 114 LEU A N 1
ATOM 913 C CA . LEU A 1 114 ? 14.000 7.616 -23.318 1.00 43.06 114 LEU A CA 1
ATOM 914 C C . LEU A 1 114 ? 14.809 6.535 -24.064 1.00 43.06 114 LEU A C 1
ATOM 916 O O . LEU A 1 114 ? 16.001 6.718 -24.303 1.00 43.06 114 LEU A O 1
ATOM 920 N N . LEU A 1 115 ? 14.173 5.412 -24.419 1.00 37.47 115 LEU A N 1
ATOM 921 C CA . LEU A 1 115 ? 14.786 4.256 -25.086 1.00 37.47 115 LEU A CA 1
ATOM 922 C C . LEU A 1 115 ? 14.387 4.108 -26.572 1.00 37.47 115 LEU A C 1
ATOM 924 O O . LEU A 1 115 ? 14.683 3.072 -27.171 1.00 37.47 115 LEU A O 1
ATOM 928 N N . ILE A 1 116 ? 13.739 5.119 -27.169 1.00 36.53 116 ILE A N 1
ATOM 929 C CA . ILE A 1 116 ? 13.398 5.201 -28.607 1.00 36.53 116 ILE A CA 1
ATOM 930 C C . ILE A 1 116 ? 14.084 6.426 -29.214 1.00 36.53 116 ILE A C 1
ATOM 932 O O . ILE A 1 116 ? 14.661 6.287 -30.316 1.00 36.53 116 ILE A O 1
#

Organism: Aerophobetes bacterium (NCBI:txid2030807)

pLDDT: mean 80.97, std 12.98, range [36.53, 95.44]

Sequence (116 aa):
MDEKKAKLIIEGIEVYFEANPETKSCTVKSKIYYPLESLTSSLKENLHSLDYVNLQGKDGYLKAYPDEGFVILCQNIKVISSFTLFKLAMKHYMSTYDLWRSVVDDMIKSDGLLLI

Radius of gyration: 15.67 Å; chains: 1; bounding box: 38×33×51 Å